Protein AF-A0A1I3ELP6-F1 (afdb_monomer)

Solvent-accessible surface area (backbone atoms only — not comparable to full-atom values): 8771 Å² total; per-residue (Å²): 136,87,81,80,81,71,63,68,61,57,54,53,52,52,54,51,53,51,55,51,50,52,56,51,54,67,63,52,55,74,62,60,66,75,70,65,82,45,76,56,57,55,57,49,39,75,78,44,66,91,43,51,83,73,50,72,53,74,47,46,43,74,66,76,88,42,66,18,34,42,40,32,29,37,78,54,93,78,31,23,30,32,32,38,34,38,54,73,84,90,50,78,48,68,30,76,72,41,79,24,43,53,36,77,69,46,81,49,80,43,76,87,81,84,56,82,42,39,30,43,34,42,33,21,16,39,87,95,33,62,17,37,35,35,27,35,65,53,100,68,34,78,41,79,78,45,75,44,55,41,87,61,6,56

Radius of gyration: 22.0 Å; Cα contacts (8 Å, |Δi|>4): 282; chains: 1; bounding box: 59×68×41 Å

Organism: NCBI:txid69895

Foldseek 3Di:
DDDDDPPPVVVVVVVVVVVVVVVVVVVCVVVVVVPDDDPQNVVVCVPPVVKAWDDKDWDQQPPPPDIKMWTWIDPDDQWIWIWIFDDPPVDTDIADIDTAFRADWDWDWADPPVDDDTWIKIWDADVPFIKIFIFHQDPRYTHTPDIDRRVVGD

Sequence (154 aa):
MKTVKTWGASILIIALVLMAGWNYSQRADGSMEYLATTPAIDHWRIYYAENELILWDQEDLTDNGKLDTVIIFSVGHRKNNVLVVMDMGDELVMTEPIPAPVENQVIEFLDFDNEPPNELYISGSKGPHVGHAIYRIVDGELVDLFSMDMSLCC

Structure (mmCIF, N/CA/C/O backbone):
data_AF-A0A1I3ELP6-F1
#
_entry.id   AF-A0A1I3ELP6-F1
#
loop_
_atom_site.group_PDB
_atom_site.id
_atom_site.type_symbol
_atom_site.label_atom_id
_atom_site.label_alt_id
_atom_site.label_comp_id
_atom_site.label_asym_id
_atom_site.label_entity_id
_atom_site.label_seq_id
_atom_site.pdbx_PDB_ins_code
_atom_site.Cartn_x
_atom_site.Cartn_y
_atom_site.Cartn_z
_atom_site.occupancy
_atom_site.B_iso_or_equiv
_atom_site.auth_seq_id
_atom_site.auth_comp_id
_atom_site.auth_asym_id
_atom_site.auth_atom_id
_atom_site.pdbx_PDB_model_num
ATOM 1 N N . MET A 1 1 ? 40.724 58.115 -13.947 1.00 42.59 1 MET A N 1
ATOM 2 C CA . MET A 1 1 ? 40.065 56.806 -14.144 1.00 42.59 1 MET A CA 1
ATOM 3 C C . MET A 1 1 ? 39.322 56.476 -12.851 1.00 42.59 1 MET A C 1
ATOM 5 O O . MET A 1 1 ? 39.981 56.282 -11.840 1.00 42.59 1 MET A O 1
ATOM 9 N N . LYS A 1 2 ? 37.985 56.596 -12.814 1.00 43.41 2 LYS A N 1
ATOM 10 C CA . LYS A 1 2 ? 37.186 56.401 -11.587 1.00 43.41 2 LYS A CA 1
ATOM 11 C C . LYS A 1 2 ? 36.854 54.914 -11.444 1.00 43.41 2 LYS A C 1
ATOM 13 O O . LYS A 1 2 ? 36.231 54.346 -12.333 1.00 43.41 2 LYS A O 1
ATOM 18 N N . THR A 1 3 ? 37.286 54.294 -10.353 1.00 53.25 3 THR A N 1
ATOM 19 C CA . THR A 1 3 ? 36.946 52.914 -9.997 1.00 53.25 3 THR A CA 1
ATOM 20 C C . THR A 1 3 ? 35.493 52.863 -9.523 1.00 53.25 3 THR A C 1
ATOM 22 O O . THR A 1 3 ? 35.134 53.440 -8.498 1.00 53.25 3 THR A O 1
ATOM 25 N N . VAL A 1 4 ? 34.627 52.205 -10.295 1.00 58.19 4 VAL A N 1
ATOM 26 C CA . VAL A 1 4 ? 33.249 51.923 -9.876 1.00 58.19 4 VAL A CA 1
ATOM 27 C C . VAL A 1 4 ? 33.304 50.836 -8.803 1.00 58.19 4 VAL A C 1
ATOM 29 O O . VAL A 1 4 ? 33.764 49.725 -9.045 1.00 58.19 4 VAL A O 1
ATOM 32 N N . LYS A 1 5 ? 32.872 51.187 -7.590 1.00 53.09 5 LYS A N 1
ATOM 33 C CA . LYS A 1 5 ? 32.764 50.293 -6.433 1.00 53.09 5 LYS A CA 1
ATOM 34 C C . LYS A 1 5 ? 31.675 49.239 -6.712 1.00 53.09 5 LYS A C 1
ATOM 36 O O . LYS A 1 5 ? 30.489 49.546 -6.654 1.00 53.09 5 LYS A O 1
ATOM 41 N N . THR A 1 6 ? 32.064 47.992 -6.970 1.00 56.31 6 THR A N 1
ATOM 42 C CA . THR A 1 6 ? 31.201 46.834 -7.292 1.00 56.31 6 THR A CA 1
ATOM 43 C C . THR A 1 6 ? 30.488 46.225 -6.070 1.00 56.31 6 THR A C 1
ATOM 45 O O . THR A 1 6 ? 30.468 45.013 -5.890 1.00 56.31 6 THR A O 1
ATOM 48 N N . TRP A 1 7 ? 29.883 47.042 -5.202 1.00 53.81 7 TRP A N 1
ATOM 49 C CA . TRP A 1 7 ? 29.228 46.541 -3.978 1.00 53.81 7 TRP A CA 1
ATOM 50 C C . TRP A 1 7 ? 27.861 45.895 -4.257 1.00 53.81 7 TRP A C 1
ATOM 52 O O . TRP A 1 7 ? 27.444 45.007 -3.523 1.00 53.81 7 TRP A O 1
ATOM 62 N N . GLY A 1 8 ? 27.182 46.287 -5.343 1.00 56.06 8 GLY A N 1
ATOM 63 C CA . GLY A 1 8 ? 25.861 45.749 -5.698 1.00 56.06 8 GLY A CA 1
ATOM 64 C C . GLY A 1 8 ? 25.884 44.314 -6.237 1.00 56.06 8 GLY A C 1
ATOM 65 O O . GLY A 1 8 ? 24.974 43.543 -5.949 1.00 56.06 8 GLY A O 1
ATOM 66 N N . ALA A 1 9 ? 26.934 43.927 -6.969 1.00 56.94 9 ALA A N 1
ATOM 67 C CA . ALA A 1 9 ? 27.027 42.591 -7.567 1.00 56.94 9 ALA A CA 1
ATOM 68 C C . ALA A 1 9 ? 27.259 41.497 -6.510 1.00 56.94 9 ALA A C 1
ATOM 70 O O . ALA A 1 9 ? 26.644 40.436 -6.575 1.00 56.94 9 ALA A O 1
ATOM 71 N N . SER A 1 10 ? 28.085 41.771 -5.495 1.00 58.53 10 SER A N 1
ATOM 72 C CA . SER A 1 10 ? 28.380 40.805 -4.429 1.00 58.53 10 SER A CA 1
ATOM 73 C C . SER A 1 10 ? 27.173 40.524 -3.531 1.00 58.53 10 SER A C 1
ATOM 75 O O . SER A 1 10 ? 26.977 39.387 -3.115 1.00 58.53 10 SER A O 1
ATOM 77 N N . ILE A 1 11 ? 26.331 41.530 -3.269 1.00 65.75 11 ILE A N 1
ATOM 78 C CA . ILE A 1 11 ? 25.106 41.363 -2.469 1.00 65.75 11 ILE A CA 1
ATOM 79 C C . ILE A 1 11 ? 24.082 40.504 -3.223 1.00 65.75 11 ILE A C 1
ATOM 81 O O . ILE A 1 11 ? 23.454 39.631 -2.626 1.00 65.75 11 ILE A O 1
ATOM 85 N N . LEU A 1 12 ? 23.959 40.697 -4.540 1.00 67.44 12 LEU A N 1
ATOM 86 C CA . LEU A 1 12 ? 23.038 39.921 -5.370 1.00 67.44 12 LEU A CA 1
ATOM 87 C C . LEU A 1 12 ? 23.433 38.435 -5.436 1.00 67.44 12 LEU A C 1
ATOM 89 O O . LEU A 1 12 ? 22.574 37.561 -5.357 1.00 67.44 12 LEU A O 1
ATOM 93 N N . ILE A 1 13 ? 24.735 38.145 -5.530 1.00 72.06 13 ILE A N 1
ATOM 94 C CA . ILE A 1 13 ? 25.256 36.769 -5.550 1.00 72.06 13 ILE A CA 1
ATOM 95 C C . ILE A 1 13 ? 25.004 36.074 -4.208 1.00 72.06 13 ILE A C 1
ATOM 97 O O . ILE A 1 13 ? 24.547 34.935 -4.189 1.00 72.06 13 ILE A O 1
ATOM 101 N N . ILE A 1 14 ? 25.236 36.762 -3.085 1.00 74.94 14 ILE A N 1
ATOM 102 C CA . ILE A 1 14 ? 24.971 36.204 -1.750 1.00 74.94 14 ILE A CA 1
ATOM 103 C C . ILE A 1 14 ? 23.475 35.901 -1.577 1.00 74.94 14 ILE A C 1
ATOM 105 O O . ILE A 1 14 ? 23.126 34.827 -1.095 1.00 74.94 14 ILE A O 1
ATOM 109 N N . ALA A 1 15 ? 22.589 36.793 -2.030 1.00 74.38 15 ALA A N 1
ATOM 110 C CA . ALA A 1 15 ? 21.144 36.565 -1.974 1.00 74.38 15 ALA A CA 1
ATOM 111 C C . ALA A 1 15 ? 20.705 35.344 -2.805 1.00 74.38 15 ALA A C 1
ATOM 113 O O . ALA A 1 15 ? 19.884 34.552 -2.345 1.00 74.38 15 ALA A O 1
ATOM 114 N N . LEU A 1 16 ? 21.281 35.146 -3.996 1.00 72.00 16 LEU A N 1
ATOM 115 C CA . LEU A 1 16 ? 20.992 33.981 -4.841 1.00 72.00 16 LEU A CA 1
ATOM 116 C C . LEU A 1 16 ? 21.475 32.667 -4.212 1.00 72.00 16 LEU A C 1
ATOM 118 O O . LEU A 1 16 ? 20.754 31.673 -4.262 1.00 72.00 16 LEU A O 1
ATOM 122 N N . VAL A 1 17 ? 22.651 32.661 -3.575 1.00 74.38 17 VAL A N 1
ATOM 123 C CA . VAL A 1 17 ? 23.174 31.475 -2.875 1.00 74.38 17 VAL A CA 1
ATOM 124 C C . VAL A 1 17 ? 22.311 31.121 -1.660 1.00 74.38 17 VAL A C 1
ATOM 126 O O . VAL A 1 17 ? 22.036 29.945 -1.438 1.00 74.38 17 VAL A O 1
ATOM 129 N N . LEU A 1 18 ? 21.821 32.115 -0.912 1.00 70.38 18 LEU A N 1
ATOM 130 C CA . LEU A 1 18 ? 20.919 31.881 0.221 1.00 70.38 18 LEU A CA 1
ATOM 131 C C . LEU A 1 18 ? 19.547 31.348 -0.228 1.00 70.38 18 LEU A C 1
ATOM 133 O O . LEU A 1 18 ? 19.034 30.414 0.383 1.00 70.38 18 LEU A O 1
ATOM 137 N N . MET A 1 19 ? 18.980 31.869 -1.322 1.00 61.88 19 MET A N 1
ATOM 138 C CA . MET A 1 19 ? 17.715 31.361 -1.880 1.00 61.88 19 MET A CA 1
ATOM 139 C C . MET A 1 19 ? 17.848 29.950 -2.473 1.00 61.88 19 MET A C 1
ATOM 141 O O . MET A 1 19 ? 16.927 29.141 -2.352 1.00 61.88 19 MET A O 1
ATOM 145 N N . ALA A 1 20 ? 18.989 29.630 -3.090 1.00 64.62 20 ALA A N 1
ATOM 146 C CA . ALA A 1 20 ? 19.279 28.277 -3.561 1.00 64.62 20 ALA A CA 1
ATOM 147 C C . ALA A 1 20 ? 19.492 27.302 -2.389 1.00 64.62 20 ALA A C 1
ATOM 149 O O . ALA A 1 20 ? 18.974 26.188 -2.422 1.00 64.62 20 ALA A O 1
ATOM 150 N N . GLY A 1 21 ? 20.191 27.736 -1.334 1.00 59.69 21 GLY A N 1
ATOM 151 C CA . GLY A 1 21 ? 20.386 26.957 -0.109 1.00 59.69 21 GLY A CA 1
ATOM 152 C C . GLY A 1 21 ? 19.076 26.655 0.623 1.00 59.69 21 GLY A C 1
ATOM 153 O O . GLY A 1 21 ? 18.874 25.524 1.051 1.00 59.69 21 GLY A O 1
ATOM 154 N N . TRP A 1 22 ? 18.158 27.625 0.689 1.00 54.62 22 TRP A N 1
ATOM 155 C CA . TRP A 1 22 ? 16.820 27.432 1.263 1.00 54.62 22 TRP A CA 1
ATOM 156 C C . TRP A 1 22 ? 15.972 26.447 0.446 1.00 54.62 22 TRP A C 1
ATOM 158 O O . TRP A 1 22 ? 15.320 25.569 1.002 1.00 54.62 22 TRP A O 1
ATOM 168 N N . ASN A 1 23 ? 15.999 26.539 -0.889 1.00 52.41 23 ASN A N 1
ATOM 169 C CA . ASN A 1 23 ? 15.306 25.561 -1.737 1.00 52.41 23 ASN A CA 1
ATOM 170 C C . ASN A 1 23 ? 15.894 24.149 -1.595 1.00 52.41 23 ASN A C 1
ATOM 172 O O . ASN A 1 23 ? 15.154 23.170 -1.654 1.00 52.41 23 ASN A O 1
ATOM 176 N N . TYR A 1 24 ? 17.210 24.034 -1.396 1.00 55.91 24 TYR A N 1
ATOM 177 C CA . TYR A 1 24 ? 17.859 22.746 -1.159 1.00 55.91 24 TYR A CA 1
ATOM 178 C C . TYR A 1 24 ? 17.461 22.146 0.196 1.00 55.91 24 TYR A C 1
ATOM 180 O O . TYR A 1 24 ? 17.144 20.961 0.255 1.00 55.91 24 TYR A O 1
ATOM 188 N N . SER A 1 25 ? 17.410 22.948 1.269 1.00 53.53 25 SER A N 1
ATOM 189 C CA . SER A 1 25 ? 17.021 22.451 2.597 1.00 53.53 25 SER A CA 1
ATOM 190 C C . SER A 1 25 ? 15.570 21.971 2.640 1.00 53.53 25 SER A C 1
ATOM 192 O O . SER A 1 25 ? 15.311 20.911 3.196 1.00 53.53 25 SER A O 1
ATOM 194 N N . GLN A 1 26 ? 14.646 22.674 1.974 1.00 53.12 26 GLN A N 1
ATOM 195 C CA . GLN A 1 26 ? 13.241 22.246 1.867 1.00 53.12 26 GLN A CA 1
ATOM 196 C C . GLN A 1 26 ? 13.074 20.925 1.093 1.00 53.12 26 GLN A C 1
ATOM 198 O O . GLN A 1 26 ? 12.089 20.223 1.282 1.00 53.12 26 GLN A O 1
ATOM 203 N N . ARG A 1 27 ? 14.021 20.570 0.213 1.00 50.00 27 ARG A N 1
ATOM 204 C CA . ARG A 1 27 ? 13.980 19.327 -0.576 1.00 50.00 27 ARG A CA 1
ATOM 205 C C . ARG A 1 27 ? 14.549 18.117 0.174 1.00 50.00 27 ARG A C 1
ATOM 207 O O . ARG A 1 27 ? 14.251 16.988 -0.199 1.00 50.00 27 ARG A O 1
ATOM 214 N N . ALA A 1 28 ? 15.374 18.346 1.195 1.00 46.19 28 ALA A N 1
ATOM 215 C CA . ALA A 1 28 ? 15.970 17.290 2.015 1.00 46.19 28 ALA A CA 1
ATOM 216 C C . ALA A 1 28 ? 15.044 16.816 3.151 1.00 46.19 28 ALA A C 1
ATOM 218 O O . ALA A 1 28 ? 15.203 15.695 3.633 1.00 46.19 28 ALA A O 1
ATOM 219 N N . ASP A 1 29 ? 14.071 17.641 3.543 1.00 48.56 29 ASP A N 1
ATOM 220 C CA . ASP A 1 29 ? 13.140 17.371 4.648 1.00 48.56 29 ASP A CA 1
ATOM 221 C C . ASP A 1 29 ? 12.301 16.096 4.415 1.00 48.56 29 ASP A C 1
ATOM 223 O O . ASP A 1 29 ? 12.221 15.232 5.283 1.00 48.56 29 ASP A O 1
ATOM 227 N N . GLY A 1 30 ? 11.832 15.868 3.180 1.00 45.22 30 GLY A N 1
ATOM 228 C CA . GLY A 1 30 ? 11.044 14.674 2.828 1.00 45.22 30 GLY A CA 1
ATOM 229 C C . GLY A 1 30 ? 11.807 13.339 2.852 1.00 45.22 30 GLY A C 1
ATOM 230 O O . GLY A 1 30 ? 11.197 12.284 2.736 1.00 45.22 30 GLY A O 1
ATOM 231 N N . SER A 1 31 ? 13.139 13.347 2.997 1.00 47.78 31 SER A N 1
ATOM 232 C CA . SER A 1 31 ? 13.938 12.107 3.058 1.00 47.78 31 SER A CA 1
ATOM 233 C C . SER A 1 31 ? 14.129 11.559 4.477 1.00 47.78 31 SER A C 1
ATOM 235 O O . SER A 1 31 ? 14.468 10.389 4.643 1.00 47.78 31 SER A O 1
ATOM 237 N N . MET A 1 32 ? 13.920 12.391 5.502 1.00 40.28 32 MET A N 1
ATOM 238 C CA . MET A 1 32 ? 14.131 12.022 6.907 1.00 40.28 32 MET A CA 1
ATOM 239 C C . MET A 1 32 ? 12.908 11.339 7.530 1.00 40.28 32 MET A C 1
ATOM 241 O O . MET A 1 32 ? 13.076 10.463 8.376 1.00 40.28 32 MET A O 1
ATOM 245 N N . GLU A 1 33 ? 11.696 11.686 7.090 1.00 45.25 33 GLU A N 1
ATOM 246 C CA . GLU A 1 33 ? 10.442 11.058 7.538 1.00 45.25 33 GLU A CA 1
ATOM 247 C C . GLU A 1 33 ? 10.355 9.579 7.113 1.00 45.25 33 GLU A C 1
ATOM 249 O O . GLU A 1 33 ? 9.878 8.729 7.860 1.00 45.25 33 GLU A O 1
ATOM 254 N N . TYR A 1 34 ? 10.980 9.236 5.983 1.00 48.72 34 TYR A N 1
ATOM 255 C CA . TYR A 1 34 ? 11.014 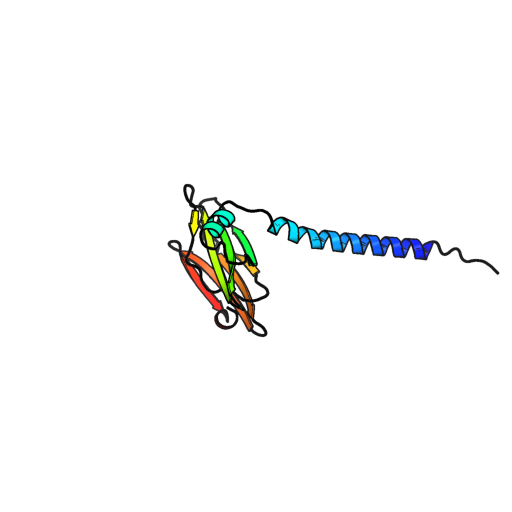7.884 5.420 1.00 48.72 34 TYR A CA 1
ATOM 256 C C . TYR A 1 34 ? 11.866 6.867 6.215 1.00 48.72 34 TYR A C 1
ATOM 258 O O . TYR A 1 34 ? 11.858 5.671 5.922 1.00 48.72 34 TYR A O 1
ATOM 266 N N . LEU A 1 35 ? 12.621 7.323 7.222 1.00 49.69 35 LEU A N 1
ATOM 267 C CA . LEU A 1 35 ? 13.458 6.472 8.081 1.00 49.69 35 LEU A CA 1
ATOM 268 C C . LEU A 1 35 ? 12.829 6.169 9.450 1.00 49.69 35 LEU A C 1
ATOM 270 O O . LEU A 1 35 ? 13.391 5.368 10.201 1.00 49.69 35 LEU A O 1
ATOM 274 N N . ALA A 1 36 ? 11.692 6.783 9.791 1.00 60.34 36 ALA A N 1
ATOM 275 C CA . ALA A 1 36 ? 10.974 6.456 11.016 1.00 60.34 36 ALA A CA 1
ATOM 276 C C . ALA A 1 36 ? 10.306 5.080 10.862 1.00 60.34 36 ALA A C 1
ATOM 278 O O . ALA A 1 36 ? 9.471 4.877 9.985 1.00 60.34 36 ALA A O 1
ATOM 279 N N . THR A 1 37 ? 10.701 4.108 11.687 1.00 76.25 37 THR A N 1
ATOM 280 C CA . THR A 1 37 ? 10.028 2.803 11.729 1.00 76.25 37 THR A CA 1
ATOM 281 C C . THR A 1 37 ? 8.772 2.928 12.589 1.00 76.25 37 THR A C 1
ATOM 283 O O . THR A 1 37 ? 8.792 3.568 13.642 1.00 76.25 37 THR A O 1
ATOM 286 N N . THR A 1 38 ? 7.669 2.339 12.137 1.00 90.19 38 THR A N 1
ATOM 287 C CA . THR A 1 38 ? 6.427 2.211 12.910 1.00 90.19 38 THR A CA 1
ATOM 288 C C . THR A 1 38 ? 6.236 0.745 13.317 1.00 90.19 38 THR A C 1
ATOM 290 O O . THR A 1 38 ? 6.800 -0.139 12.661 1.00 90.19 38 THR A O 1
ATOM 293 N N . PRO A 1 39 ? 5.429 0.438 14.353 1.00 94.69 39 PRO A N 1
ATOM 294 C CA . PRO A 1 39 ? 5.096 -0.947 14.696 1.00 94.69 39 PRO A CA 1
ATOM 295 C C . PRO A 1 39 ? 4.563 -1.754 13.503 1.00 94.69 39 PRO A C 1
ATOM 297 O O . PRO A 1 39 ? 4.865 -2.938 13.379 1.00 94.69 39 PRO A O 1
ATOM 300 N N . ALA A 1 40 ? 3.831 -1.103 12.596 1.00 96.38 40 ALA A N 1
ATOM 301 C CA . ALA A 1 40 ? 3.336 -1.709 11.367 1.00 96.38 40 ALA A CA 1
ATOM 302 C C . ALA A 1 40 ? 4.463 -2.076 10.386 1.00 96.38 40 ALA A C 1
ATOM 304 O O . ALA A 1 40 ? 4.491 -3.197 9.878 1.00 96.38 40 ALA A O 1
ATOM 305 N N . ILE A 1 41 ? 5.434 -1.181 10.166 1.00 95.88 41 ILE A N 1
ATOM 306 C CA . ILE A 1 41 ? 6.614 -1.472 9.333 1.00 95.88 41 ILE A CA 1
ATOM 307 C C . ILE A 1 41 ? 7.447 -2.608 9.940 1.00 95.88 41 ILE A C 1
ATOM 309 O O . ILE A 1 41 ? 7.911 -3.489 9.214 1.00 95.88 41 ILE A O 1
ATOM 313 N N . ASP A 1 42 ? 7.622 -2.620 11.262 1.00 95.38 42 ASP A N 1
ATOM 314 C CA . ASP A 1 42 ? 8.352 -3.690 11.946 1.00 95.38 42 ASP A CA 1
ATOM 315 C C . ASP A 1 42 ? 7.606 -5.030 11.851 1.00 95.38 42 ASP A C 1
ATOM 317 O O . ASP A 1 42 ? 8.233 -6.058 11.593 1.00 95.38 42 ASP A O 1
ATOM 321 N N . HIS A 1 43 ? 6.274 -5.024 11.971 1.00 97.12 43 HIS A N 1
ATOM 322 C CA . HIS A 1 43 ? 5.443 -6.211 11.769 1.00 97.12 43 HIS A CA 1
ATOM 323 C C . HIS A 1 43 ? 5.553 -6.748 10.339 1.00 97.12 43 HIS A C 1
ATOM 325 O O . HIS A 1 43 ? 5.800 -7.937 10.149 1.00 97.12 43 HIS A O 1
ATOM 331 N N . TRP A 1 44 ? 5.458 -5.879 9.331 1.00 97.69 44 TRP A N 1
ATOM 332 C CA . TRP A 1 44 ? 5.645 -6.247 7.926 1.00 97.69 44 TRP A CA 1
ATOM 333 C C . TRP A 1 44 ? 7.028 -6.873 7.669 1.00 97.69 44 TRP A C 1
ATOM 335 O O . TRP A 1 44 ? 7.133 -7.925 7.031 1.00 97.69 44 TRP A O 1
ATOM 345 N N . ARG A 1 45 ? 8.097 -6.296 8.239 1.00 96.38 45 ARG A N 1
ATOM 346 C CA . ARG A 1 45 ? 9.475 -6.804 8.095 1.00 96.38 45 ARG A CA 1
ATOM 347 C C . ARG A 1 45 ? 9.676 -8.220 8.625 1.00 96.38 45 ARG A C 1
ATOM 349 O O . ARG A 1 45 ? 10.569 -8.901 8.133 1.00 96.38 45 ARG A O 1
ATOM 356 N N . ILE A 1 46 ? 8.873 -8.688 9.585 1.00 96.69 46 ILE A N 1
ATOM 357 C CA . ILE A 1 46 ? 8.956 -10.075 10.080 1.00 96.69 46 ILE A CA 1
ATOM 358 C C . ILE A 1 46 ? 8.695 -11.077 8.945 1.00 96.69 46 ILE A C 1
ATOM 360 O O . ILE A 1 46 ? 9.320 -12.137 8.908 1.00 96.69 46 ILE A O 1
ATOM 364 N N . TYR A 1 47 ? 7.810 -10.732 8.007 1.00 97.31 47 TYR A N 1
ATOM 365 C CA . TYR A 1 47 ? 7.382 -11.616 6.920 1.00 97.31 47 TYR A CA 1
ATOM 366 C C . TYR A 1 47 ? 8.079 -11.316 5.586 1.00 97.31 47 TYR A C 1
ATOM 368 O O . TYR A 1 47 ? 8.264 -12.225 4.779 1.00 97.31 47 TYR A O 1
ATOM 376 N N . TYR A 1 48 ? 8.507 -10.068 5.373 1.00 96.69 48 TYR A N 1
ATOM 377 C CA . TYR A 1 48 ? 9.070 -9.579 4.108 1.00 96.69 48 TYR A CA 1
ATOM 378 C C . TYR A 1 48 ? 10.483 -8.988 4.270 1.00 96.69 48 TYR A C 1
ATOM 380 O O . TYR A 1 48 ? 10.845 -8.026 3.600 1.00 96.69 48 TYR A O 1
ATOM 388 N N . ALA A 1 49 ? 11.303 -9.555 5.164 1.00 94.06 49 ALA A N 1
ATOM 389 C CA . ALA A 1 49 ? 12.632 -9.031 5.519 1.00 94.06 49 ALA A CA 1
ATOM 390 C C . ALA A 1 49 ? 13.591 -8.836 4.326 1.00 94.06 49 ALA A C 1
ATOM 392 O O . ALA A 1 49 ? 14.452 -7.960 4.361 1.00 94.06 49 ALA A O 1
ATOM 393 N N . GLU A 1 50 ? 13.447 -9.657 3.284 1.00 95.06 50 GLU A N 1
ATOM 394 C CA . GLU A 1 50 ? 14.295 -9.631 2.084 1.00 95.06 50 GLU A CA 1
ATOM 395 C C . GLU A 1 50 ? 13.775 -8.663 1.005 1.00 95.06 50 GLU A C 1
ATOM 397 O O . GLU A 1 50 ? 14.424 -8.466 -0.024 1.00 95.06 50 GLU A O 1
ATOM 402 N N . ASN A 1 51 ? 12.590 -8.078 1.204 1.00 96.94 51 ASN A N 1
ATOM 403 C CA . ASN A 1 51 ? 11.965 -7.170 0.256 1.00 96.94 51 ASN A CA 1
ATOM 404 C C . ASN A 1 51 ? 12.357 -5.716 0.535 1.00 96.94 51 ASN A C 1
ATOM 406 O O . ASN A 1 51 ? 12.410 -5.260 1.677 1.00 96.94 51 ASN A O 1
ATOM 410 N N . GLU A 1 52 ? 12.598 -4.956 -0.531 1.00 95.62 52 GLU A N 1
ATOM 411 C CA . GLU A 1 52 ? 12.904 -3.530 -0.431 1.00 95.62 52 GLU A CA 1
ATOM 412 C C . GLU A 1 52 ? 11.614 -2.721 -0.256 1.00 95.62 52 GLU A C 1
ATOM 414 O O . GLU A 1 52 ? 10.704 -2.811 -1.080 1.00 95.62 52 GLU A O 1
ATOM 419 N N . LEU A 1 53 ? 11.550 -1.914 0.802 1.00 96.12 53 LEU A N 1
ATOM 420 C CA . LEU A 1 53 ? 10.470 -0.959 1.051 1.00 96.12 53 LEU A CA 1
ATOM 421 C C . LEU A 1 53 ? 10.569 0.224 0.068 1.00 96.12 53 LEU A C 1
ATOM 423 O O . LEU A 1 53 ? 11.575 0.932 0.074 1.00 96.12 53 LEU A O 1
ATOM 427 N N . ILE A 1 54 ? 9.530 0.461 -0.741 1.00 96.38 54 ILE A N 1
ATOM 428 C CA . ILE A 1 54 ? 9.526 1.464 -1.826 1.00 96.38 54 ILE A CA 1
ATOM 429 C C . ILE A 1 54 ? 8.790 2.746 -1.446 1.00 96.38 54 ILE A C 1
ATOM 431 O O . ILE A 1 54 ? 9.342 3.829 -1.634 1.00 96.38 54 ILE A O 1
ATOM 435 N N . LEU A 1 55 ? 7.571 2.623 -0.916 1.00 96.25 55 LEU A N 1
ATOM 436 C CA . LEU A 1 55 ? 6.770 3.734 -0.394 1.00 96.25 55 LEU A CA 1
ATOM 437 C C . LEU A 1 55 ? 5.862 3.214 0.726 1.00 96.25 55 LEU A C 1
ATOM 439 O O . LEU A 1 55 ? 5.418 2.068 0.665 1.00 96.25 55 LEU A O 1
ATOM 443 N N . TRP A 1 56 ? 5.556 4.041 1.720 1.00 97.44 56 TRP A N 1
ATOM 444 C CA . TRP A 1 56 ? 4.495 3.763 2.684 1.00 97.44 56 TRP A CA 1
ATOM 445 C C . TRP A 1 56 ? 3.813 5.058 3.118 1.00 97.44 56 TRP A C 1
ATOM 447 O O . TRP A 1 56 ? 4.426 6.122 3.035 1.00 97.44 56 TRP A O 1
ATOM 457 N N . ASP A 1 57 ? 2.563 4.943 3.557 1.00 96.88 57 ASP A N 1
ATOM 458 C CA . ASP A 1 57 ? 1.783 6.034 4.149 1.00 96.88 57 ASP A CA 1
ATOM 459 C C . ASP A 1 57 ? 0.720 5.466 5.112 1.00 96.88 57 ASP A C 1
ATOM 461 O O . ASP A 1 57 ? 0.510 4.244 5.149 1.00 96.88 57 ASP A O 1
ATOM 465 N N . GLN A 1 58 ? 0.082 6.321 5.914 1.00 96.56 58 GLN A N 1
ATOM 466 C CA . GLN A 1 58 ? -0.831 5.928 6.992 1.00 96.56 58 GLN A CA 1
ATOM 467 C C . GLN A 1 58 ? -2.147 6.710 7.004 1.00 96.56 58 GLN A C 1
ATOM 469 O O . GLN A 1 58 ? -2.145 7.932 6.894 1.00 96.56 58 GLN A O 1
ATOM 474 N N . GLU A 1 59 ? -3.252 5.998 7.235 1.00 95.88 59 GLU A N 1
ATOM 475 C CA . GLU A 1 59 ? -4.599 6.546 7.461 1.00 95.88 59 GLU A CA 1
ATOM 476 C C . GLU A 1 59 ? -5.468 5.502 8.186 1.00 95.88 59 GLU A C 1
ATOM 478 O O . GLU A 1 59 ? -5.134 4.317 8.182 1.00 95.88 59 GLU A O 1
ATOM 483 N N . ASP A 1 60 ? -6.568 5.913 8.816 1.00 95.50 60 ASP A N 1
ATOM 484 C CA . ASP A 1 60 ? -7.581 4.992 9.351 1.00 95.50 60 ASP A CA 1
ATOM 485 C C . ASP A 1 60 ? -8.433 4.395 8.211 1.00 95.50 60 ASP A C 1
ATOM 487 O O . ASP A 1 60 ? -9.399 4.996 7.734 1.00 95.50 60 ASP A O 1
ATOM 491 N N . LEU A 1 61 ? -8.046 3.206 7.740 1.00 95.44 61 LEU A N 1
ATOM 492 C CA . LEU A 1 61 ? -8.692 2.476 6.640 1.00 95.44 61 LEU A CA 1
ATOM 493 C C . LEU A 1 61 ? -9.658 1.395 7.141 1.00 95.44 61 LEU A C 1
ATOM 495 O O . LEU A 1 61 ? -10.206 0.633 6.339 1.00 95.44 61 LEU A O 1
ATOM 499 N N . THR A 1 62 ? -9.869 1.313 8.453 1.00 94.69 62 THR A N 1
ATOM 500 C CA . THR A 1 62 ? -10.780 0.360 9.096 1.00 94.69 62 THR A CA 1
ATOM 501 C C . THR A 1 62 ? -11.829 1.033 9.985 1.00 94.69 62 THR A C 1
ATOM 503 O O . THR A 1 62 ? -12.686 0.335 10.529 1.00 94.69 62 THR A O 1
ATOM 506 N N . ASP A 1 63 ? -11.804 2.367 10.088 1.00 94.06 63 ASP A N 1
ATOM 507 C CA . ASP A 1 63 ? -12.697 3.209 10.901 1.00 94.06 63 ASP A CA 1
ATOM 508 C C . ASP A 1 63 ? -12.733 2.792 12.376 1.00 94.06 63 ASP A C 1
ATOM 510 O O . ASP A 1 63 ? -13.775 2.749 13.038 1.00 94.06 63 ASP A O 1
ATOM 514 N N . ASN A 1 64 ? -11.568 2.419 12.905 1.00 94.19 64 ASN A N 1
ATOM 515 C CA . ASN A 1 64 ? -11.430 1.979 14.291 1.00 94.19 64 ASN A CA 1
ATOM 516 C C . ASN A 1 64 ? -10.724 3.020 15.185 1.00 94.19 64 ASN A C 1
ATOM 518 O O . ASN A 1 64 ? -10.531 2.792 16.386 1.00 94.19 64 ASN A O 1
ATOM 522 N N . GLY A 1 65 ? -10.379 4.181 14.620 1.00 94.75 65 GLY A N 1
ATOM 523 C CA . GLY A 1 65 ? -9.672 5.277 15.274 1.00 94.75 65 GLY A CA 1
ATOM 524 C C . GLY A 1 65 ? -8.156 5.086 15.354 1.00 94.75 65 GLY A C 1
ATOM 525 O O . GLY A 1 65 ? -7.497 5.831 16.091 1.00 94.75 65 GLY A O 1
ATOM 526 N N . LYS A 1 66 ? -7.593 4.090 14.663 1.00 95.62 66 LYS A N 1
ATOM 527 C CA . LYS A 1 66 ? -6.156 3.790 14.614 1.00 95.62 66 LYS A CA 1
ATOM 528 C C . LYS A 1 66 ? -5.655 3.884 13.180 1.00 95.62 66 LYS A C 1
ATOM 530 O O . LYS A 1 66 ? -6.405 3.739 12.229 1.00 95.62 66 LYS A O 1
ATOM 535 N N . LEU A 1 67 ? -4.360 4.160 13.044 1.00 96.19 67 LEU A N 1
ATOM 536 C CA . LEU A 1 67 ? -3.731 4.283 11.737 1.00 96.19 67 LEU A CA 1
ATOM 537 C C . LEU A 1 67 ? -3.344 2.909 11.202 1.00 96.19 67 LEU A C 1
ATOM 539 O O . LEU A 1 67 ? -2.521 2.207 11.798 1.00 96.19 67 LEU A O 1
ATOM 543 N N . ASP A 1 68 ? -3.862 2.601 10.027 1.00 97.56 68 ASP A N 1
ATOM 544 C CA . ASP A 1 68 ? -3.436 1.488 9.202 1.00 97.56 68 ASP A CA 1
ATOM 545 C C . ASP A 1 68 ? -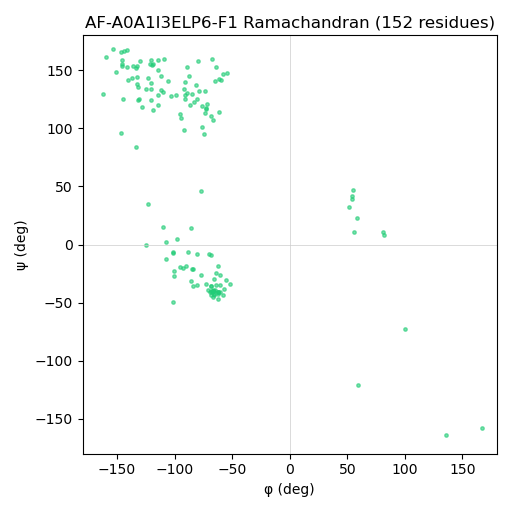2.300 1.955 8.283 1.00 97.56 68 ASP A C 1
ATOM 547 O O . ASP A 1 68 ? -2.154 3.138 7.981 1.00 97.56 68 ASP A O 1
ATOM 551 N N . THR A 1 69 ? -1.422 1.040 7.872 1.00 97.88 69 THR A N 1
ATOM 552 C CA . THR A 1 69 ? -0.220 1.381 7.092 1.00 97.88 69 THR A CA 1
ATOM 553 C C . THR A 1 69 ? -0.244 0.701 5.739 1.00 97.88 69 THR A C 1
ATOM 555 O O . THR A 1 69 ? -0.153 -0.524 5.657 1.00 97.88 69 THR A O 1
ATOM 558 N N . VAL A 1 70 ? -0.301 1.492 4.673 1.00 98.44 70 VAL A N 1
ATOM 559 C CA . VAL A 1 70 ? -0.169 1.006 3.297 1.00 98.44 70 VAL A CA 1
ATOM 560 C C . VAL A 1 70 ? 1.309 0.910 2.956 1.00 98.44 70 VAL A C 1
ATOM 562 O O . VAL A 1 70 ? 2.056 1.866 3.150 1.00 98.44 70 VAL A O 1
ATOM 565 N N . ILE A 1 71 ? 1.744 -0.236 2.438 1.00 98.38 71 ILE A N 1
ATOM 566 C CA . ILE A 1 71 ? 3.154 -0.511 2.154 1.00 98.38 71 ILE A CA 1
ATOM 567 C C . ILE A 1 71 ? 3.299 -0.993 0.719 1.00 98.38 71 ILE A C 1
ATOM 569 O O . ILE A 1 71 ? 2.811 -2.069 0.379 1.00 98.38 71 ILE A O 1
ATOM 573 N N . ILE A 1 72 ? 4.041 -0.244 -0.098 1.00 98.50 72 ILE A N 1
ATOM 574 C CA . ILE A 1 72 ? 4.514 -0.682 -1.411 1.00 98.50 72 ILE A CA 1
ATOM 575 C C . ILE A 1 72 ? 5.960 -1.162 -1.282 1.00 98.50 72 ILE A C 1
ATOM 577 O O . ILE A 1 72 ? 6.830 -0.448 -0.781 1.00 98.50 72 ILE A O 1
ATOM 581 N N . PHE A 1 73 ? 6.237 -2.366 -1.774 1.00 98.19 73 PHE A N 1
ATOM 582 C CA . PHE A 1 73 ? 7.551 -2.997 -1.685 1.00 98.19 73 PHE A CA 1
ATOM 583 C C . PHE A 1 73 ? 7.915 -3.767 -2.957 1.00 98.19 73 PHE A C 1
ATOM 585 O O . PHE A 1 73 ? 7.054 -4.260 -3.686 1.00 98.19 73 PHE A O 1
ATOM 592 N N . SER A 1 74 ? 9.212 -3.887 -3.226 1.00 97.81 74 SER A N 1
ATOM 593 C CA . SER A 1 74 ? 9.739 -4.626 -4.374 1.00 97.81 74 SER A CA 1
ATOM 594 C C . SER A 1 74 ? 9.723 -6.127 -4.109 1.00 97.81 74 SER A C 1
ATOM 596 O O . SER A 1 74 ? 10.216 -6.599 -3.083 1.00 97.81 74 SER A O 1
ATOM 598 N N . VAL A 1 75 ? 9.209 -6.898 -5.069 1.00 97.06 75 VAL A N 1
ATOM 599 C CA . VAL A 1 75 ? 9.235 -8.376 -5.070 1.00 97.06 75 VAL A CA 1
ATOM 600 C C . VAL A 1 75 ? 10.174 -8.938 -6.139 1.00 97.06 75 VAL A C 1
ATOM 602 O O . VAL A 1 75 ? 10.128 -10.122 -6.478 1.00 97.06 75 VAL A O 1
ATOM 605 N N . GLY A 1 76 ? 11.041 -8.088 -6.688 1.00 94.62 76 GLY A N 1
ATOM 606 C CA . GLY A 1 76 ? 12.061 -8.459 -7.657 1.00 94.62 76 GLY A CA 1
ATOM 607 C C . GLY A 1 76 ? 12.150 -7.479 -8.819 1.00 94.62 76 GLY A C 1
ATOM 608 O O . GLY A 1 76 ? 11.657 -6.355 -8.781 1.00 94.62 76 GLY A O 1
ATOM 609 N N . HIS A 1 77 ? 12.813 -7.906 -9.892 1.00 95.25 77 HIS A N 1
ATOM 610 C CA . HIS A 1 77 ? 13.080 -7.023 -11.020 1.00 95.25 77 HIS A CA 1
ATOM 611 C C . HIS A 1 77 ? 11.786 -6.519 -11.676 1.00 95.25 77 HIS A C 1
ATOM 613 O O . HIS A 1 77 ? 11.058 -7.295 -12.300 1.00 95.25 77 HIS A O 1
ATOM 619 N N . ARG A 1 78 ? 11.558 -5.202 -11.577 1.00 94.88 78 ARG A N 1
ATOM 620 C CA . ARG A 1 78 ? 10.412 -4.483 -12.162 1.00 94.88 78 ARG A CA 1
ATOM 621 C C . ARG A 1 78 ? 9.055 -5.069 -11.768 1.00 94.88 78 ARG A C 1
ATOM 623 O O . ARG A 1 78 ? 8.179 -5.216 -12.6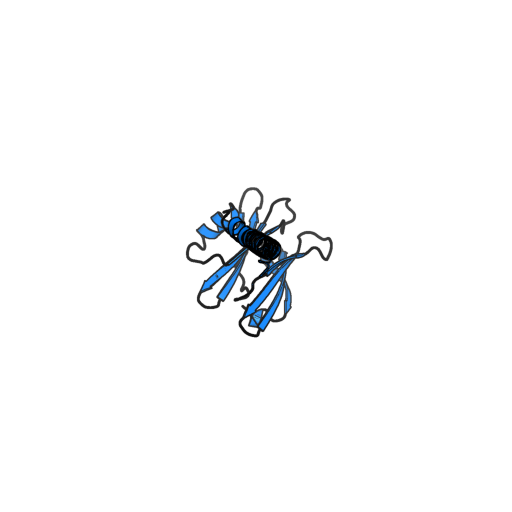27 1.00 94.88 78 ARG A O 1
ATOM 630 N N . LYS A 1 79 ? 8.923 -5.434 -10.494 1.00 97.19 79 LYS A N 1
ATOM 631 C CA . LYS A 1 79 ? 7.688 -5.932 -9.892 1.00 97.19 79 LYS A CA 1
ATOM 632 C C . LYS A 1 79 ? 7.596 -5.450 -8.456 1.00 97.19 79 LYS A C 1
ATOM 634 O O . LYS A 1 79 ? 8.494 -5.740 -7.665 1.00 97.19 79 LYS A O 1
ATOM 639 N N . ASN A 1 80 ? 6.491 -4.795 -8.136 1.00 98.50 80 ASN A N 1
ATOM 640 C CA . ASN A 1 80 ? 6.178 -4.355 -6.787 1.00 98.50 80 ASN A CA 1
ATOM 641 C C . ASN A 1 80 ? 4.851 -4.966 -6.348 1.00 98.50 80 ASN A C 1
ATOM 643 O O . ASN A 1 80 ? 4.002 -5.279 -7.183 1.00 98.50 80 ASN A O 1
ATOM 647 N N . ASN A 1 81 ? 4.682 -5.090 -5.039 1.00 98.62 81 ASN A N 1
ATOM 648 C CA . ASN A 1 81 ? 3.409 -5.400 -4.412 1.00 98.62 81 ASN A CA 1
ATOM 649 C C . ASN A 1 81 ? 3.017 -4.280 -3.448 1.00 98.62 81 ASN A C 1
ATOM 651 O O . ASN A 1 81 ? 3.876 -3.536 -2.974 1.00 98.62 81 ASN A O 1
ATOM 655 N N . VAL A 1 82 ? 1.725 -4.204 -3.150 1.00 98.62 82 VAL A N 1
ATOM 656 C CA . VAL A 1 82 ? 1.152 -3.402 -2.072 1.00 98.62 82 VAL A CA 1
ATOM 657 C C . VAL A 1 82 ? 0.351 -4.293 -1.130 1.00 98.62 82 VAL A C 1
ATOM 659 O O . VAL A 1 82 ? -0.297 -5.241 -1.572 1.00 98.62 82 VAL A O 1
ATOM 662 N N . LEU A 1 83 ? 0.407 -3.993 0.164 1.00 98.69 83 LEU A N 1
ATOM 663 C CA . LEU A 1 83 ? -0.493 -4.532 1.184 1.00 98.69 83 LEU A CA 1
ATOM 664 C C . LEU A 1 83 ? -0.794 -3.460 2.232 1.00 98.69 83 LEU A C 1
ATOM 666 O O . LEU A 1 83 ? -0.085 -2.451 2.300 1.00 98.69 83 LEU A O 1
ATOM 670 N N . VAL A 1 84 ? -1.804 -3.698 3.066 1.00 98.50 84 VAL A N 1
ATOM 671 C CA . VAL A 1 84 ? -2.087 -2.868 4.244 1.00 98.50 84 VAL A CA 1
ATOM 672 C C . VAL A 1 84 ? -1.822 -3.666 5.512 1.00 98.50 84 VAL A C 1
ATOM 674 O O . VAL A 1 84 ? -2.253 -4.812 5.628 1.00 98.50 84 VAL A O 1
ATOM 677 N N . VAL A 1 85 ? -1.114 -3.058 6.462 1.00 98.50 85 VAL A N 1
ATOM 678 C CA . VAL A 1 85 ? -1.022 -3.522 7.849 1.00 98.50 85 VAL A CA 1
ATOM 679 C C . VAL A 1 85 ? -2.077 -2.767 8.651 1.00 98.50 85 VAL A C 1
ATOM 681 O O . VAL A 1 85 ? -1.929 -1.567 8.873 1.00 98.50 85 VAL A O 1
ATOM 684 N N . MET A 1 86 ? -3.130 -3.463 9.061 1.00 98.00 86 MET A N 1
ATOM 685 C CA . MET A 1 86 ? -4.240 -2.924 9.839 1.00 98.00 86 MET A CA 1
ATOM 686 C C . MET A 1 86 ? -3.957 -3.046 11.339 1.00 98.00 86 MET A C 1
ATOM 688 O O . MET A 1 86 ? -3.595 -4.134 11.804 1.00 98.00 86 MET A O 1
ATOM 692 N N . ASP A 1 87 ? -4.129 -1.965 12.101 1.00 97.38 87 ASP A N 1
ATOM 693 C CA . ASP A 1 87 ? -4.048 -1.993 13.567 1.00 97.38 87 ASP A CA 1
ATOM 694 C C . ASP A 1 87 ? -5.434 -2.224 14.168 1.00 97.38 87 ASP A C 1
ATOM 696 O O . ASP A 1 87 ? -6.206 -1.293 14.364 1.00 97.38 87 ASP A O 1
ATOM 700 N N . MET A 1 88 ? -5.723 -3.475 14.537 1.00 95.62 88 MET A N 1
ATOM 701 C CA . MET A 1 88 ? -7.023 -3.908 15.060 1.00 95.62 88 MET A CA 1
ATOM 702 C C . MET A 1 88 ? -7.178 -3.699 16.575 1.00 95.62 88 MET A C 1
ATOM 704 O O . MET A 1 88 ? -8.074 -4.276 17.194 1.00 95.62 88 MET A O 1
ATOM 708 N N . GLY A 1 89 ? -6.302 -2.921 17.220 1.00 93.38 89 GLY A N 1
ATOM 709 C CA . GLY A 1 89 ? -6.343 -2.741 18.675 1.00 93.38 89 GLY A CA 1
ATOM 710 C C . GLY A 1 89 ? -5.316 -3.595 19.394 1.00 93.38 89 GLY A C 1
ATOM 711 O O . GLY A 1 89 ? -4.320 -3.074 19.902 1.00 93.38 89 GLY A O 1
ATOM 712 N N . ASP A 1 90 ? -5.604 -4.893 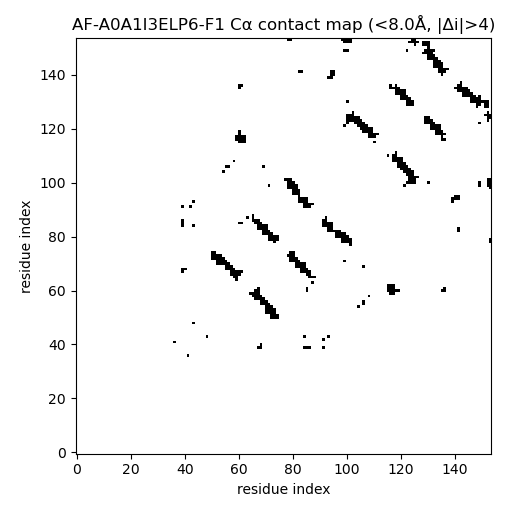19.425 1.00 93.19 90 ASP A N 1
ATOM 713 C CA . ASP A 1 90 ? -4.842 -5.902 20.166 1.00 93.19 90 ASP A CA 1
ATOM 714 C C . ASP A 1 90 ? -3.790 -6.602 19.292 1.00 93.19 90 ASP A C 1
ATOM 716 O O . ASP A 1 90 ? -2.841 -7.201 19.804 1.00 93.19 90 ASP A O 1
ATOM 720 N N . GLU A 1 91 ? -3.954 -6.526 17.971 1.00 96.25 91 GLU A N 1
ATOM 721 C CA . GLU A 1 91 ? -3.104 -7.183 16.988 1.00 96.25 91 GLU A CA 1
ATOM 722 C C . GLU A 1 91 ? -2.948 -6.354 15.711 1.00 96.25 91 GLU A C 1
ATOM 724 O O . GLU A 1 91 ? -3.761 -5.484 15.400 1.00 96.25 91 GLU A O 1
ATOM 729 N N . LEU A 1 92 ? -1.879 -6.658 14.972 1.00 97.75 92 LEU A N 1
ATOM 730 C CA . LEU A 1 92 ? -1.645 -6.154 13.625 1.00 97.75 92 LEU A CA 1
ATOM 731 C C . LEU A 1 92 ? -1.971 -7.271 12.634 1.00 97.75 92 LEU A C 1
ATOM 733 O O . LEU A 1 92 ? -1.450 -8.382 12.770 1.00 97.75 92 LEU A O 1
ATOM 737 N N . VAL A 1 93 ? -2.810 -6.971 11.646 1.00 97.81 93 VAL A N 1
ATOM 738 C CA . VAL A 1 93 ? -3.248 -7.919 10.611 1.00 97.81 93 VAL A CA 1
ATOM 739 C C . VAL A 1 93 ? -2.842 -7.382 9.248 1.00 97.81 93 VAL A C 1
ATOM 741 O O . VAL A 1 93 ? -2.956 -6.190 8.998 1.00 97.81 93 VAL A O 1
ATOM 744 N N . MET A 1 94 ? -2.363 -8.239 8.348 1.00 98.44 94 MET A N 1
ATOM 745 C CA . MET A 1 94 ? -2.020 -7.831 6.984 1.00 98.44 94 MET A CA 1
ATOM 746 C C . MET A 1 94 ? -3.058 -8.323 5.987 1.00 98.44 94 MET A C 1
ATOM 748 O O . MET A 1 94 ? -3.504 -9.466 6.076 1.00 98.44 94 MET A O 1
ATOM 752 N N . THR A 1 95 ? -3.376 -7.487 5.003 1.00 98.56 95 THR A N 1
ATOM 753 C CA . THR A 1 95 ? -4.050 -7.950 3.786 1.00 98.56 95 THR A CA 1
ATOM 754 C C . THR A 1 95 ? -3.104 -8.847 2.981 1.00 98.56 95 THR A C 1
ATOM 756 O O . THR A 1 95 ? -1.877 -8.749 3.097 1.00 98.56 95 THR A O 1
ATOM 759 N N . GLU A 1 96 ? -3.653 -9.676 2.093 1.00 98.06 96 GLU A N 1
ATOM 760 C CA . GLU A 1 96 ? -2.830 -10.336 1.076 1.00 98.06 96 GLU A CA 1
ATOM 761 C C . GLU A 1 96 ? -2.167 -9.286 0.161 1.00 98.06 96 GLU A C 1
ATOM 763 O O . GLU A 1 96 ? -2.780 -8.258 -0.153 1.00 98.06 96 GLU A O 1
ATOM 768 N N . PRO A 1 97 ? -0.914 -9.508 -0.272 1.00 98.19 97 PRO A N 1
ATOM 769 C CA . PRO A 1 97 ? -0.237 -8.591 -1.170 1.00 98.19 97 PRO A CA 1
ATOM 770 C C . PRO A 1 97 ? -0.792 -8.690 -2.594 1.00 98.19 97 PRO A C 1
ATOM 772 O O . PRO A 1 97 ? -0.861 -9.774 -3.177 1.00 98.19 97 PRO A O 1
ATOM 775 N N . ILE A 1 98 ? -1.090 -7.541 -3.197 1.00 98.06 98 ILE A N 1
ATOM 776 C CA . ILE A 1 98 ? -1.526 -7.425 -4.597 1.00 98.06 98 ILE A CA 1
ATOM 777 C C . ILE A 1 98 ? -0.481 -6.667 -5.434 1.00 98.06 98 ILE A C 1
ATOM 779 O O . ILE A 1 98 ? 0.331 -5.936 -4.866 1.00 98.06 98 ILE A O 1
ATOM 783 N N . PRO A 1 99 ? -0.454 -6.819 -6.774 1.00 98.06 99 PRO A N 1
ATOM 784 C CA . PRO A 1 99 ? 0.494 -6.097 -7.623 1.00 98.06 99 PRO A CA 1
ATOM 785 C C . PRO A 1 99 ? 0.362 -4.571 -7.507 1.00 98.06 99 PRO A C 1
ATOM 787 O O . PRO A 1 99 ? -0.747 -4.043 -7.442 1.00 98.06 99 PRO A O 1
ATOM 790 N N . ALA A 1 100 ? 1.495 -3.867 -7.535 1.00 98.19 100 ALA A N 1
ATOM 791 C CA . ALA A 1 100 ? 1.571 -2.409 -7.459 1.00 98.19 100 ALA A CA 1
ATOM 792 C C . ALA A 1 100 ? 2.458 -1.818 -8.573 1.00 98.19 100 ALA A C 1
ATOM 794 O O . ALA A 1 100 ? 3.339 -2.518 -9.085 1.00 98.19 100 ALA A O 1
ATOM 795 N N . PRO A 1 101 ? 2.287 -0.528 -8.935 1.00 98.44 101 PRO A N 1
ATOM 796 C CA . PRO A 1 101 ? 3.047 0.098 -10.014 1.00 98.44 101 PRO A CA 1
ATOM 797 C C . PRO A 1 101 ? 4.566 0.042 -9.801 1.00 98.44 101 PRO A C 1
ATOM 799 O O . PRO A 1 101 ? 5.048 0.135 -8.670 1.00 98.44 101 PRO A O 1
ATOM 802 N N . VAL A 1 102 ? 5.340 -0.068 -10.887 1.00 98.19 102 VAL A N 1
ATOM 803 C CA . VAL A 1 102 ? 6.809 -0.261 -10.847 1.00 98.19 102 VAL A CA 1
ATOM 804 C C . VAL A 1 102 ? 7.598 1.028 -10.603 1.00 98.19 102 VAL A C 1
ATOM 806 O O . VAL A 1 102 ? 8.620 1.004 -9.919 1.00 98.19 102 VAL A O 1
ATOM 809 N N . GLU A 1 103 ? 7.131 2.160 -11.124 1.00 97.88 103 GLU A N 1
ATOM 810 C CA . GLU A 1 103 ? 7.796 3.468 -11.071 1.00 97.88 103 GLU A CA 1
ATOM 811 C C . GLU A 1 103 ? 6.812 4.573 -10.657 1.00 97.88 103 GLU A C 1
ATOM 813 O O . GLU A 1 103 ? 5.634 4.509 -11.006 1.00 97.88 103 GLU A O 1
ATOM 818 N N . ASN A 1 104 ? 7.309 5.640 -10.019 1.00 97.81 104 ASN A N 1
ATOM 819 C CA . ASN A 1 104 ? 6.539 6.848 -9.680 1.00 97.81 104 ASN A CA 1
ATOM 820 C C . ASN A 1 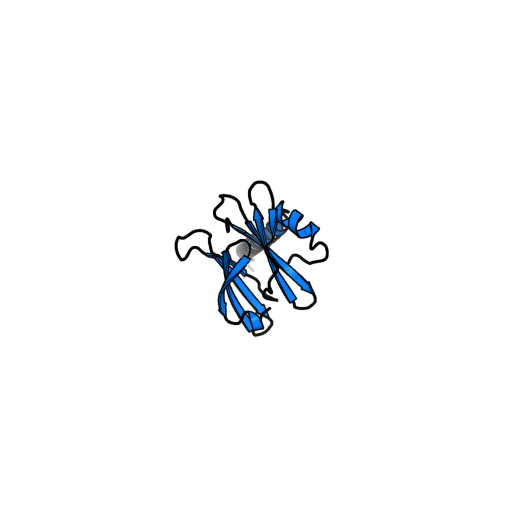104 ? 5.267 6.549 -8.865 1.00 97.81 104 ASN A C 1
ATOM 822 O O . ASN A 1 104 ? 4.186 7.021 -9.213 1.00 97.81 104 ASN A O 1
ATOM 826 N N . GLN A 1 105 ? 5.398 5.722 -7.827 1.00 98.25 105 GLN A N 1
ATOM 827 C CA . GLN A 1 105 ? 4.279 5.340 -6.972 1.00 98.25 105 GLN A CA 1
ATOM 828 C C . GLN A 1 105 ? 3.738 6.543 -6.212 1.00 98.25 105 GLN A C 1
ATOM 830 O O . GLN A 1 105 ? 4.502 7.366 -5.708 1.00 98.25 105 GLN A O 1
ATOM 835 N N . VAL A 1 106 ? 2.420 6.591 -6.096 1.00 98.12 106 VAL A N 1
ATOM 836 C CA . VAL A 1 106 ? 1.691 7.550 -5.274 1.00 98.12 106 VAL A CA 1
ATOM 837 C C . VAL A 1 106 ? 0.671 6.774 -4.454 1.00 98.12 106 VAL A C 1
ATOM 839 O O . VAL A 1 106 ? -0.007 5.898 -4.998 1.00 98.12 106 VAL A O 1
ATOM 842 N N . ILE A 1 107 ? 0.587 7.113 -3.171 1.00 98.31 107 ILE A N 1
ATOM 843 C CA . ILE A 1 107 ? -0.469 6.708 -2.245 1.00 98.31 107 ILE A CA 1
ATOM 844 C C . ILE A 1 107 ? -1.212 7.990 -1.874 1.00 98.31 107 ILE A C 1
ATOM 846 O O . ILE A 1 107 ? -0.575 8.977 -1.513 1.00 98.31 107 ILE A O 1
ATOM 850 N N . GLU A 1 108 ? -2.532 7.988 -2.008 1.00 97.69 108 GLU A N 1
ATOM 851 C CA . GLU A 1 108 ? -3.402 9.036 -1.471 1.00 97.69 108 GLU A CA 1
ATOM 852 C C . GLU A 1 108 ? -4.615 8.378 -0.817 1.00 97.69 108 GLU A C 1
ATOM 854 O O . GLU A 1 108 ? -5.024 7.279 -1.199 1.00 97.69 108 GLU A O 1
ATOM 859 N N . PHE A 1 109 ? -5.206 9.071 0.148 1.00 96.38 109 PHE A N 1
ATOM 860 C CA . PHE A 1 109 ? -6.422 8.641 0.820 1.00 96.38 109 PHE A CA 1
ATOM 861 C C . PHE A 1 109 ? -7.565 9.555 0.407 1.00 96.38 109 PHE A C 1
ATOM 863 O O . PHE A 1 109 ? -7.423 10.781 0.385 1.00 96.38 109 PHE A O 1
ATOM 870 N N . LEU A 1 110 ? -8.675 8.946 0.017 1.00 94.06 110 LEU A N 1
ATOM 871 C CA . LEU A 1 110 ? -9.862 9.632 -0.458 1.00 94.06 110 LEU A CA 1
ATOM 872 C C . LEU A 1 110 ? -11.007 9.410 0.528 1.00 94.06 110 LEU A C 1
ATOM 874 O O . LEU A 1 110 ? -11.077 8.390 1.203 1.00 94.06 110 LEU A O 1
ATOM 878 N N . ASP A 1 111 ? -11.886 10.400 0.582 1.00 90.38 111 ASP A N 1
ATOM 879 C CA . ASP A 1 111 ? -13.193 10.315 1.220 1.00 90.38 111 ASP A CA 1
ATOM 880 C C . ASP A 1 111 ? -14.190 10.925 0.229 1.00 90.38 111 ASP A C 1
ATOM 882 O O . ASP A 1 111 ? -14.415 12.143 0.206 1.00 90.38 111 ASP A O 1
ATOM 886 N N . PHE A 1 112 ? -14.661 10.117 -0.728 1.00 84.81 112 P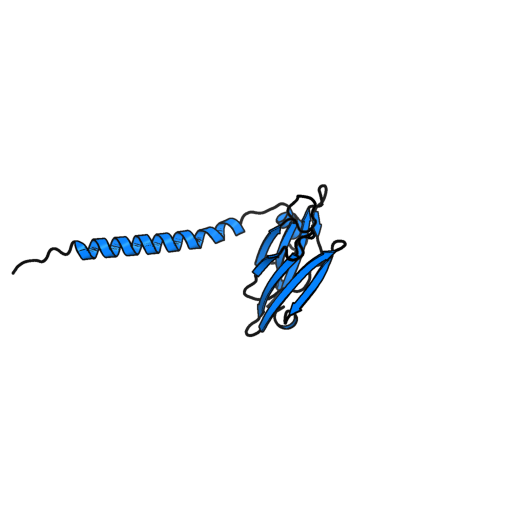HE A N 1
ATOM 887 C CA . PHE A 1 112 ? -15.546 10.616 -1.789 1.00 84.81 112 PHE A CA 1
ATOM 888 C C . PHE A 1 112 ? -17.022 10.304 -1.554 1.00 84.81 112 PHE A C 1
ATOM 890 O O . PHE A 1 112 ? -17.876 11.004 -2.114 1.00 84.81 112 PHE A O 1
ATOM 897 N N . ASP A 1 113 ? -17.340 9.289 -0.752 1.00 83.69 113 ASP A N 1
ATOM 898 C CA . ASP A 1 113 ? -18.713 8.938 -0.396 1.00 83.69 113 ASP A CA 1
ATOM 899 C C . ASP A 1 113 ? -19.126 9.415 1.010 1.00 83.69 113 ASP A C 1
ATOM 901 O O . ASP A 1 113 ? -20.326 9.450 1.285 1.00 83.69 113 ASP A O 1
ATOM 905 N N . ASN A 1 114 ? -18.208 9.956 1.830 1.00 84.62 114 ASN A N 1
ATOM 906 C CA . ASN A 1 114 ? -18.441 10.296 3.246 1.00 84.62 114 ASN A CA 1
ATOM 907 C C . ASN A 1 114 ? -18.870 9.074 4.072 1.00 84.62 114 ASN A C 1
ATOM 909 O O . ASN A 1 114 ? -19.534 9.230 5.105 1.00 84.62 114 ASN A O 1
ATOM 913 N N . GLU A 1 115 ? -18.537 7.868 3.606 1.00 86.12 115 GLU A N 1
ATOM 914 C CA . GLU A 1 115 ? -18.790 6.617 4.301 1.00 86.12 115 GLU A CA 1
ATOM 915 C C . GLU A 1 115 ? -17.454 5.972 4.690 1.00 86.12 115 GLU A C 1
ATOM 917 O O . GLU A 1 115 ? -16.637 5.645 3.829 1.00 86.12 115 GLU A O 1
ATOM 922 N N . PRO A 1 116 ? -17.207 5.750 5.990 1.00 82.12 116 PRO A N 1
ATOM 923 C CA . PRO A 1 116 ? -16.037 4.996 6.391 1.00 82.12 116 PRO A CA 1
ATOM 924 C C . PRO A 1 116 ? -16.096 3.540 5.885 1.00 82.12 116 PRO A C 1
ATOM 926 O O . PRO A 1 116 ? -17.184 2.962 5.772 1.00 82.12 116 PRO A O 1
ATOM 929 N N . PRO A 1 117 ? -14.937 2.894 5.669 1.00 87.00 117 PRO A N 1
ATOM 930 C CA . PRO A 1 117 ? -13.597 3.474 5.749 1.00 87.00 117 PRO A CA 1
ATOM 931 C C . PRO A 1 117 ? -13.215 4.274 4.492 1.00 87.00 117 PRO A C 1
ATOM 933 O O . PRO A 1 117 ? -13.730 4.014 3.395 1.00 87.00 117 PRO A O 1
ATOM 936 N N . ASN A 1 118 ? -12.255 5.189 4.664 1.00 90.75 118 ASN A N 1
ATOM 937 C CA . ASN A 1 118 ? -11.650 5.966 3.580 1.00 90.75 118 ASN A CA 1
ATOM 938 C C . ASN A 1 118 ? -11.094 5.050 2.479 1.00 90.75 118 ASN A C 1
ATOM 940 O O . ASN A 1 118 ? -10.617 3.939 2.740 1.00 90.75 118 ASN A O 1
ATOM 944 N N . GLU A 1 119 ? -11.128 5.517 1.234 1.00 95.69 119 GLU A N 1
ATOM 945 C CA . GLU A 1 119 ? -10.596 4.759 0.110 1.00 95.69 119 GLU A CA 1
ATOM 946 C C . GLU A 1 119 ? -9.105 5.007 -0.110 1.00 95.69 119 GLU A C 1
ATOM 948 O O . GLU A 1 119 ? -8.581 6.111 0.037 1.00 95.69 119 GLU A O 1
ATOM 953 N N . LEU A 1 120 ? -8.416 3.956 -0.538 1.00 97.56 120 LEU A N 1
ATOM 954 C CA . LEU A 1 120 ? -7.004 3.975 -0.875 1.00 97.56 120 LEU A CA 1
ATOM 955 C C . LEU A 1 120 ? -6.831 4.187 -2.378 1.00 97.56 120 LEU A C 1
ATOM 957 O O . LEU A 1 120 ? -7.113 3.294 -3.179 1.00 97.56 120 LEU A O 1
ATOM 961 N N . TYR A 1 121 ? -6.301 5.339 -2.768 1.00 97.94 121 TYR A N 1
ATOM 962 C CA . TYR A 1 121 ? -5.865 5.594 -4.131 1.00 97.94 121 TYR A CA 1
ATOM 963 C C . TYR A 1 121 ? -4.393 5.223 -4.316 1.00 97.94 121 TYR A C 1
ATOM 965 O O . TYR A 1 121 ? -3.511 5.676 -3.586 1.00 97.94 121 TYR A O 1
ATOM 973 N N . ILE A 1 122 ? -4.117 4.425 -5.347 1.00 98.25 122 ILE A N 1
ATOM 974 C CA . ILE A 1 122 ? -2.763 4.068 -5.767 1.00 98.25 122 ILE A CA 1
ATOM 975 C C . ILE A 1 122 ? -2.596 4.415 -7.235 1.00 98.25 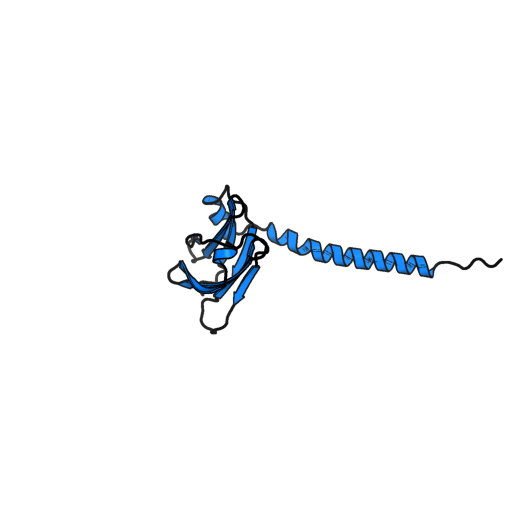122 ILE A C 1
ATOM 977 O O . ILE A 1 122 ? -3.412 4.044 -8.080 1.00 98.25 122 ILE A O 1
ATOM 981 N N . SER A 1 123 ? -1.486 5.063 -7.569 1.00 98.56 123 SER A N 1
ATOM 982 C CA . SER A 1 123 ? -1.100 5.248 -8.965 1.00 98.56 123 SER A CA 1
ATOM 983 C C . SER A 1 123 ? 0.394 5.120 -9.185 1.00 98.56 123 SER A C 1
ATOM 985 O O . SER A 1 123 ? 1.188 5.074 -8.247 1.00 98.56 123 SER A O 1
ATOM 987 N N . GLY A 1 124 ? 0.768 5.009 -10.454 1.00 98.31 124 GLY A N 1
ATOM 988 C CA . GLY A 1 124 ? 2.156 4.997 -10.877 1.00 98.31 124 GLY A CA 1
ATOM 989 C C . GLY A 1 124 ? 2.299 4.550 -12.321 1.00 98.31 124 GLY A C 1
ATOM 990 O O . GLY A 1 124 ? 1.372 4.648 -13.125 1.00 98.31 124 GLY A O 1
ATOM 991 N N . SER A 1 125 ? 3.487 4.075 -12.672 1.00 98.25 125 SER A N 1
ATOM 992 C CA . SER A 1 125 ? 3.882 3.855 -14.061 1.00 98.25 125 SER A CA 1
ATOM 993 C C . SER A 1 125 ? 4.818 2.664 -14.264 1.00 98.25 125 SER A C 1
ATOM 995 O O . SER A 1 125 ? 5.392 2.130 -13.318 1.00 98.25 125 SER A O 1
ATOM 997 N N . LYS A 1 126 ? 4.968 2.241 -15.523 1.00 97.75 126 LYS A N 1
ATOM 998 C CA . LYS A 1 126 ? 5.996 1.297 -15.991 1.00 97.75 126 LYS A CA 1
ATOM 999 C C . LYS A 1 126 ? 6.399 1.676 -17.405 1.00 97.75 126 LYS A C 1
ATOM 1001 O O . LYS A 1 126 ? 5.744 1.301 -18.381 1.00 97.75 126 LYS A O 1
ATOM 1006 N N . GLY A 1 127 ? 7.485 2.432 -17.538 1.00 96.25 127 GLY A N 1
ATOM 1007 C CA . GLY A 1 127 ? 7.837 3.030 -18.825 1.00 96.25 127 GLY A CA 1
ATOM 1008 C C . GLY A 1 127 ? 6.714 3.951 -19.340 1.00 96.25 127 GLY A C 1
ATOM 1009 O O . GLY A 1 127 ? 6.382 4.910 -18.652 1.00 96.25 127 GLY A O 1
ATOM 1010 N N . PRO A 1 128 ? 6.126 3.709 -20.531 1.00 96.94 128 PRO A N 1
ATOM 1011 C CA . PRO A 1 128 ? 5.107 4.596 -21.101 1.00 96.94 128 PRO A CA 1
ATOM 1012 C C . PRO A 1 128 ? 3.697 4.390 -20.522 1.00 96.94 128 PRO A C 1
ATOM 1014 O O . PRO A 1 128 ? 2.795 5.151 -20.867 1.00 96.94 128 PRO A O 1
ATOM 1017 N N . HIS A 1 129 ? 3.481 3.355 -19.707 1.00 98.12 129 HIS A N 1
ATOM 1018 C CA . HIS A 1 129 ? 2.170 3.037 -19.146 1.00 98.12 129 HIS A CA 1
ATOM 1019 C C . HIS A 1 129 ? 1.988 3.713 -17.795 1.00 98.12 129 HIS A C 1
ATOM 1021 O O . HIS A 1 129 ? 2.880 3.629 -16.952 1.00 98.12 129 HIS A O 1
ATOM 1027 N N . VAL A 1 130 ? 0.832 4.338 -17.594 1.00 98.06 130 VAL A N 1
ATOM 1028 C CA . VAL A 1 130 ? 0.407 4.938 -16.327 1.00 98.06 130 VAL A CA 1
ATOM 1029 C C . VAL A 1 130 ? -0.888 4.254 -15.921 1.00 98.06 130 VAL A C 1
ATOM 1031 O O . VAL A 1 130 ? -1.752 4.064 -16.772 1.00 98.06 130 VAL A O 1
ATOM 1034 N N . GLY A 1 131 ? -0.994 3.859 -14.657 1.00 98.19 131 GLY A N 1
ATOM 1035 C CA . GLY A 1 131 ? -2.185 3.218 -14.114 1.00 98.19 131 GLY A CA 1
ATOM 1036 C C . GLY A 1 131 ? -2.599 3.843 -12.791 1.00 98.19 131 GLY A C 1
ATOM 1037 O O . GLY A 1 131 ? -1.771 4.413 -12.074 1.00 98.19 131 GLY A O 1
ATOM 1038 N N . HIS A 1 132 ? -3.891 3.734 -12.501 1.00 98.00 132 HIS A N 1
ATOM 1039 C CA . HIS A 1 132 ? -4.542 4.289 -11.322 1.00 98.00 132 HIS A CA 1
ATOM 1040 C C . HIS A 1 132 ? -5.568 3.286 -10.795 1.00 98.00 132 HIS A C 1
ATOM 1042 O O . HIS A 1 132 ? -6.272 2.659 -11.590 1.00 98.00 132 HIS A O 1
ATOM 1048 N N . ALA A 1 133 ? -5.684 3.160 -9.479 1.00 98.06 133 ALA A N 1
ATOM 1049 C CA . ALA A 1 133 ? -6.732 2.381 -8.841 1.00 98.06 133 ALA A CA 1
ATOM 1050 C C . ALA A 1 133 ? -7.192 2.992 -7.521 1.00 98.06 133 ALA A C 1
ATOM 1052 O O . ALA A 1 133 ? -6.436 3.698 -6.857 1.00 98.06 133 ALA A O 1
ATOM 1053 N N . ILE A 1 134 ? -8.436 2.690 -7.170 1.00 97.50 134 ILE A N 1
ATOM 1054 C CA . ILE A 1 134 ? -9.077 3.012 -5.904 1.00 97.50 134 ILE A CA 1
ATOM 1055 C C . ILE A 1 134 ? -9.492 1.689 -5.267 1.00 97.50 134 ILE A C 1
ATOM 1057 O O . ILE A 1 134 ? -10.220 0.900 -5.875 1.00 97.50 134 ILE A O 1
ATOM 1061 N N . TYR A 1 135 ? -9.039 1.466 -4.042 1.00 97.31 135 TYR A N 1
ATOM 1062 C CA . TYR A 1 135 ? -9.332 0.282 -3.253 1.00 97.31 135 TYR A CA 1
ATOM 1063 C C . TYR A 1 135 ? -10.074 0.656 -1.974 1.00 97.31 135 TYR A C 1
ATOM 1065 O O . TYR A 1 135 ? -9.920 1.760 -1.457 1.00 97.31 135 TYR A O 1
ATOM 1073 N N . ARG A 1 136 ? -10.826 -0.294 -1.423 1.00 96.06 136 ARG A N 1
ATOM 1074 C CA . ARG A 1 136 ? -11.393 -0.209 -0.072 1.00 96.06 136 ARG A CA 1
ATOM 1075 C C . ARG A 1 136 ? -11.130 -1.509 0.671 1.00 96.06 136 ARG A C 1
ATOM 1077 O O . ARG A 1 136 ? -11.159 -2.580 0.065 1.00 96.06 136 ARG A O 1
ATOM 1084 N N . ILE A 1 137 ? -10.876 -1.411 1.972 1.00 95.88 137 ILE A N 1
ATOM 1085 C CA . ILE A 1 137 ? -10.766 -2.590 2.828 1.00 95.88 137 ILE A CA 1
ATOM 1086 C C . ILE A 1 137 ? -12.173 -3.116 3.111 1.00 95.88 137 ILE A C 1
ATOM 1088 O O . ILE A 1 137 ? -13.003 -2.418 3.690 1.00 95.88 137 ILE A O 1
ATOM 1092 N N . VAL A 1 138 ? -12.445 -4.352 2.696 1.00 94.38 138 VAL A N 1
ATOM 1093 C CA . VAL A 1 138 ? -13.695 -5.065 2.986 1.00 94.38 138 VAL A CA 1
ATOM 1094 C C . VAL A 1 138 ? -13.332 -6.451 3.491 1.00 94.38 138 VAL A C 1
ATOM 1096 O O . VAL A 1 138 ? -12.591 -7.170 2.829 1.00 94.38 138 VAL A O 1
ATOM 1099 N N . ASP A 1 139 ? -13.818 -6.813 4.680 1.00 93.56 139 ASP A N 1
ATOM 1100 C CA . ASP A 1 139 ? -13.538 -8.104 5.330 1.00 93.56 139 ASP A CA 1
ATOM 1101 C C . ASP A 1 139 ? -12.032 -8.452 5.421 1.00 93.56 139 ASP A C 1
ATOM 1103 O O . ASP A 1 139 ? -11.640 -9.616 5.382 1.00 93.56 139 ASP A O 1
ATOM 1107 N N . GLY A 1 140 ? -11.175 -7.432 5.564 1.00 94.12 140 GLY A N 1
ATOM 1108 C CA . GLY A 1 140 ? -9.717 -7.585 5.651 1.00 94.12 140 GLY A CA 1
ATOM 1109 C C . GLY A 1 140 ? -9.003 -7.744 4.303 1.00 94.12 140 GLY A C 1
ATOM 1110 O O . GLY A 1 140 ? -7.802 -8.014 4.279 1.00 94.12 140 GLY A O 1
ATOM 1111 N N . GLU A 1 141 ? -9.705 -7.565 3.184 1.00 96.31 141 GLU A N 1
ATOM 1112 C CA . GLU A 1 141 ? -9.145 -7.630 1.833 1.00 96.31 141 GLU A CA 1
ATOM 1113 C C . GLU A 1 141 ? -9.140 -6.252 1.159 1.00 96.31 141 GLU A C 1
ATOM 1115 O O . GLU A 1 141 ? -10.065 -5.459 1.328 1.00 96.31 141 GLU A O 1
ATOM 1120 N N . LEU A 1 142 ? -8.115 -5.980 0.342 1.00 95.81 142 LEU A N 1
ATOM 1121 C CA . LEU A 1 142 ? -8.105 -4.831 -0.568 1.00 95.81 142 LEU A CA 1
ATOM 1122 C C . LEU A 1 142 ? -8.996 -5.123 -1.782 1.00 95.81 142 LEU A C 1
ATOM 1124 O O . LEU A 1 142 ? -8.584 -5.814 -2.716 1.00 95.81 142 LEU A O 1
ATOM 1128 N N . VAL A 1 143 ? -10.208 -4.572 -1.787 1.00 96.50 143 VAL A N 1
ATOM 1129 C CA . VAL A 1 143 ? -11.165 -4.715 -2.890 1.00 96.50 143 VAL A CA 1
ATOM 1130 C C . VAL A 1 143 ? -10.987 -3.576 -3.891 1.00 96.50 143 VAL A C 1
ATOM 1132 O O . VAL A 1 143 ? -11.064 -2.407 -3.521 1.00 96.50 143 VAL A O 1
ATOM 1135 N N . ASP A 1 144 ? -10.768 -3.916 -5.166 1.00 96.62 144 ASP A N 1
ATOM 1136 C CA . ASP A 1 144 ? -10.726 -2.962 -6.285 1.00 96.62 144 ASP A CA 1
ATOM 1137 C C . ASP A 1 144 ? -12.128 -2.387 -6.536 1.00 96.62 144 ASP A C 1
ATOM 1139 O O . ASP A 1 144 ? -13.034 -3.095 -6.987 1.00 96.62 144 ASP A O 1
ATOM 1143 N N . LEU A 1 145 ? -12.308 -1.101 -6.229 1.00 95.88 145 LEU A N 1
ATOM 1144 C CA . LEU A 1 145 ? -13.530 -0.363 -6.547 1.00 95.88 145 LEU A CA 1
ATOM 1145 C C . LEU A 1 145 ? -13.494 0.172 -7.979 1.00 95.88 145 LEU A C 1
ATOM 1147 O O . LEU A 1 1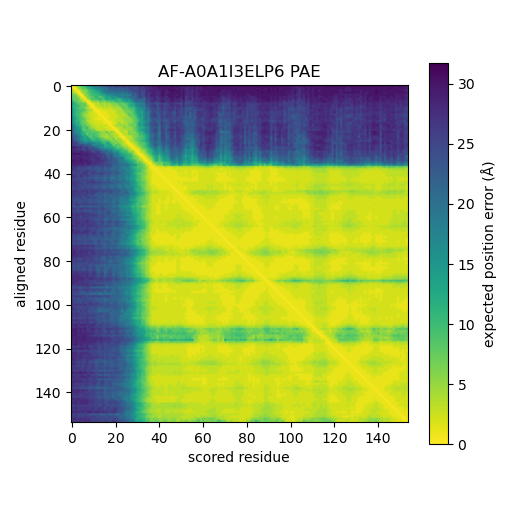45 ? -14.526 0.247 -8.654 1.00 95.88 145 LEU A O 1
ATOM 1151 N N . PHE A 1 146 ? -12.307 0.570 -8.432 1.00 95.81 146 PHE A N 1
ATOM 1152 C CA . PHE A 1 146 ? -12.066 1.089 -9.764 1.00 95.81 146 PHE A CA 1
ATOM 1153 C C . PHE A 1 146 ? -10.580 1.029 -10.108 1.00 95.81 146 PHE A C 1
ATOM 1155 O O . PHE A 1 146 ? -9.761 1.610 -9.400 1.0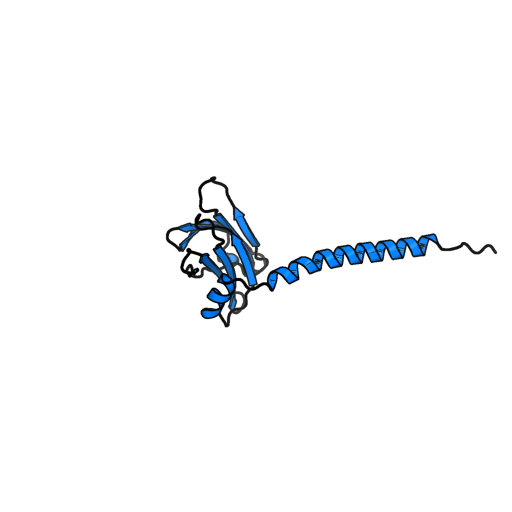0 95.81 146 PHE A O 1
ATOM 1162 N N . SER A 1 147 ? -10.245 0.465 -11.270 1.00 96.88 147 SER A N 1
ATOM 1163 C CA . SER A 1 147 ? -8.886 0.491 -11.802 1.00 96.88 147 SER A CA 1
ATOM 1164 C C . SER A 1 147 ? -8.842 0.798 -13.299 1.00 96.88 147 SER A C 1
ATOM 1166 O O . SER A 1 147 ? -9.689 0.381 -14.093 1.00 96.88 147 SER A O 1
ATOM 1168 N N . MET A 1 148 ? -7.816 1.549 -13.697 1.00 97.81 148 MET A N 1
ATOM 1169 C CA . MET A 1 148 ? -7.500 1.872 -15.084 1.00 97.81 148 MET A CA 1
ATOM 1170 C C . MET A 1 148 ? -6.021 1.601 -15.332 1.00 97.81 148 MET A C 1
ATOM 1172 O O . MET A 1 148 ? -5.163 2.106 -14.611 1.00 97.81 148 MET A O 1
ATOM 1176 N N . ASP A 1 149 ? -5.726 0.784 -16.344 1.00 97.31 149 ASP A N 1
ATOM 1177 C CA . ASP A 1 149 ? -4.375 0.487 -16.843 1.00 97.31 149 ASP A CA 1
ATOM 1178 C C . ASP A 1 149 ? -3.356 -0.054 -15.812 1.00 97.31 149 ASP A C 1
ATOM 1180 O O . ASP A 1 149 ? -2.184 -0.244 -16.140 1.00 97.31 149 ASP A O 1
ATOM 1184 N N . MET A 1 150 ? -3.793 -0.428 -14.602 1.00 96.56 150 MET A N 1
ATOM 1185 C CA . MET A 1 150 ? -2.933 -1.005 -13.555 1.00 96.56 150 MET A CA 1
ATOM 1186 C C . MET A 1 150 ? -2.198 -2.267 -14.015 1.00 96.56 150 MET A C 1
ATOM 1188 O O . MET A 1 150 ? -1.014 -2.443 -13.736 1.00 96.56 150 MET A O 1
ATOM 1192 N N . SER A 1 151 ? -2.863 -3.119 -14.802 1.00 95.75 151 SER A N 1
ATOM 1193 C CA . SER A 1 151 ? -2.258 -4.342 -15.356 1.00 95.75 151 SER A CA 1
ATOM 1194 C C . SER A 1 151 ? -1.071 -4.084 -16.296 1.00 95.75 151 SER A C 1
ATOM 1196 O O . SER A 1 151 ? -0.277 -4.992 -16.541 1.00 95.75 151 SER A O 1
ATOM 1198 N N . LEU A 1 152 ? -0.934 -2.860 -16.819 1.00 96.19 152 LEU A N 1
ATOM 1199 C CA . LEU A 1 152 ? 0.173 -2.453 -17.683 1.00 96.19 152 LEU A CA 1
ATOM 1200 C C . LEU A 1 152 ? 1.329 -1.825 -16.895 1.00 96.19 152 LEU A C 1
ATOM 1202 O O . LEU A 1 152 ? 2.450 -1.777 -17.412 1.00 96.19 152 LEU A O 1
ATOM 1206 N N . CYS A 1 153 ? 1.075 -1.339 -15.674 1.00 94.81 153 CYS A N 1
ATOM 1207 C CA . CYS A 1 153 ? 2.074 -0.654 -14.856 1.00 94.81 153 CYS A CA 1
ATOM 1208 C C . CYS A 1 153 ? 2.600 -1.453 -13.652 1.00 94.81 153 CYS A C 1
ATOM 1210 O O . CYS A 1 153 ? 3.638 -1.068 -13.110 1.00 94.81 153 CYS A O 1
ATOM 1212 N N . CYS A 1 154 ? 1.959 -2.564 -13.280 1.00 92.81 154 CYS A N 1
ATOM 1213 C CA . CYS A 1 154 ? 2.420 -3.468 -12.219 1.00 92.81 154 CYS A CA 1
ATOM 1214 C C . CYS A 1 154 ? 3.444 -4.512 -12.720 1.00 92.81 154 CYS A C 1
ATOM 1216 O O . CYS A 1 154 ? 3.424 -4.901 -13.916 1.00 92.81 154 CYS A O 1
#

Nearest PDB structures (foldseek):
  4d52-assembly3_C  TM=5.897E-01  e=6.838E-01  Aspergillus fumigatus
  8hq2-assembly2_E  TM=4.224E-01  e=2.060E+00  Homo sapiens

Mean predicted aligned error: 10.42 Å

pLDDT: mean 86.68, std 17.49, range [40.28, 98.69]

Secondary structure (DSSP, 8-state):
------HHHHHHHHHHHHHHHHHHHHHHGGGTGGG---HHHHHHHHH-TTSEEEEEEEE-SSSSSS-EEEEEEEEETTEEEEEEEEE-SS-EEEPPPEEE-SEEEEEEEE-SSS-SSPEEEEEEEETTEEEEEEEEEETTEEEEEEEESHHHH-